Protein AF-A0A960WIH0-F1 (afdb_monomer)

Radius of gyration: 19.86 Å; Cα contacts (8 Å, |Δi|>4): 293; chains: 1; bounding box: 75×22×45 Å

Solvent-accessible surface area (backbone atoms only — not comparable to full-atom values): 8502 Å² total; per-residue (Å²): 140,63,72,71,61,57,56,53,54,55,53,54,57,59,61,61,63,71,69,71,67,82,81,66,83,51,65,48,75,53,52,40,57,54,84,49,28,33,38,36,41,60,49,63,46,88,63,36,27,38,43,66,89,50,93,31,36,42,34,36,22,39,37,55,84,88,62,79,83,60,90,56,50,59,59,44,48,74,76,48,37,44,83,34,30,58,43,66,82,83,54,52,48,65,26,92,91,42,79,64,19,24,48,40,58,52,73,45,75,29,58,34,80,56,71,78,96,50,58,39,31,42,36,40,36,43,42,35,31,36,70,83,77,72,44,72,52,73,48,78,45,56,42,75,41,63,71,120

Mean predicted aligned error: 8.64 Å

pLDDT: mean 85.32, std 15.74, range [47.81, 98.31]

Nearest PDB structures (foldseek):
  6dnv-assembly2_B  TM=6.263E-01  e=5.703E-02  Neisseria meningitidis alpha14
  2k9f-assembly1_B  TM=6.451E-01  e=8.780E-02  Neisseria meningitidis serogroup B
  8v4x-assembly2_B  TM=4.178E-01  e=2.773E+00  Homo sapiens
  3v4l-assembly1_A-2  TM=3.249E-01  e=2.358E+00  Mus musculus
  4weu-assembly2_A  TM=2.353E-01  e=6.820E-01  Escherichia coli

Foldseek 3Di:
DCVVVVVVVVVVVVVVVVVPPPPDDQKDWAWADDFQKIKIDIDGHPQKFFFQPDQWKKWKWFFDPPPVPDPDQPVRCVPGTDTFWMDRHWDAPQDPLDRRTHRGTDMDMTGGNHGDPGWMWMWTKIWMARSVVRDIDIDTGIGTRPHD

Secondary structure (DSSP, 8-state):
--HHHHHHHHHHHHHHGGGGGTT--SEEEEEEEETTEEEEEEEEPTTEEEETTS--EEEEEEEPTT-TT-S-HHHHHHHHEEEEEEE----EEEPSS-TTEEEEE--EEEE-SS--SS-EEEEEEEEEEETTT--EEEEEEEEEE---

Sequence (148 aa):
MTRKLSLLILLILLTMAGLWAFGQEVLKIEPLARGKSVMLRFQLQPGYGVQKAANNELMVYELKKGHEKQKNIRLKIKEYGTLLGETTFFQGRTSAKDKDYFDTLQESSIKLKKTSTSQLALGGKIYYCSFADKFCSVQSISQLITDY

Structure (mmCIF, N/CA/C/O backbone):
data_AF-A0A960WIH0-F1
#
_entry.id   AF-A0A960WIH0-F1
#
loop_
_atom_site.group_PDB
_atom_site.id
_atom_site.type_symbol
_atom_site.label_atom_id
_atom_site.label_alt_id
_atom_site.label_comp_id
_atom_site.label_asym_id
_atom_site.label_entity_id
_atom_site.label_seq_id
_atom_site.pdbx_PDB_ins_code
_atom_site.Cartn_x
_atom_site.Cartn_y
_atom_site.Cartn_z
_atom_site.occupancy
_atom_site.B_iso_or_equiv
_atom_site.auth_seq_id
_atom_site.auth_comp_id
_atom_site.auth_asym_id
_atom_site.auth_atom_id
_atom_site.pdbx_PDB_model_num
ATOM 1 N N . MET A 1 1 ? 56.656 6.875 3.960 1.00 53.72 1 MET A N 1
ATOM 2 C CA . MET A 1 1 ? 56.020 5.603 3.539 1.00 53.72 1 MET A CA 1
ATOM 3 C C . MET A 1 1 ? 54.550 5.507 4.000 1.00 53.72 1 MET A C 1
ATOM 5 O O . MET A 1 1 ? 54.070 4.428 4.297 1.00 53.72 1 MET A O 1
ATOM 9 N N . THR A 1 2 ? 53.809 6.625 4.038 1.00 55.38 2 THR A N 1
ATOM 10 C CA . THR A 1 2 ? 52.487 6.745 4.703 1.00 55.38 2 THR A CA 1
ATOM 11 C C . THR A 1 2 ? 51.332 7.102 3.754 1.00 55.38 2 THR A C 1
ATOM 13 O O . THR A 1 2 ? 50.171 6.927 4.102 1.00 55.38 2 THR A O 1
ATOM 16 N N . ARG A 1 3 ? 51.618 7.543 2.518 1.00 52.47 3 ARG A N 1
ATOM 17 C CA . ARG A 1 3 ? 50.587 7.943 1.535 1.00 52.47 3 ARG A CA 1
ATOM 18 C C . ARG A 1 3 ? 49.790 6.773 0.940 1.00 52.47 3 ARG A C 1
ATOM 20 O O . ARG A 1 3 ? 48.630 6.955 0.597 1.00 52.47 3 ARG A O 1
ATOM 27 N N . LYS A 1 4 ? 50.380 5.574 0.850 1.00 50.78 4 LYS A N 1
ATOM 28 C CA . LYS A 1 4 ? 49.705 4.384 0.293 1.00 50.78 4 LYS A CA 1
ATOM 29 C C . LYS A 1 4 ? 48.655 3.789 1.241 1.00 50.78 4 LYS A C 1
ATOM 31 O O . LYS A 1 4 ? 47.684 3.213 0.771 1.00 50.78 4 LYS A O 1
ATOM 36 N N . LEU A 1 5 ? 48.820 3.974 2.554 1.00 53.94 5 LEU A N 1
ATOM 37 C CA . LEU A 1 5 ? 47.900 3.435 3.561 1.00 53.94 5 LEU A CA 1
ATOM 38 C C . LEU A 1 5 ? 46.582 4.230 3.622 1.00 53.94 5 LEU A C 1
ATOM 40 O O . LEU A 1 5 ? 45.516 3.647 3.780 1.00 53.94 5 LEU A O 1
ATOM 44 N N . SER A 1 6 ? 46.644 5.550 3.406 1.00 56.59 6 SER A N 1
ATOM 45 C CA . SER A 1 6 ? 45.465 6.433 3.444 1.00 56.59 6 SER A CA 1
ATOM 46 C C . SER A 1 6 ? 44.491 6.192 2.280 1.00 56.59 6 SER A C 1
ATOM 48 O O . SER A 1 6 ? 43.277 6.283 2.444 1.00 56.59 6 SER A O 1
ATOM 50 N N . LEU A 1 7 ? 45.013 5.826 1.103 1.00 57.12 7 LEU A N 1
ATOM 51 C CA . LEU A 1 7 ? 44.204 5.530 -0.086 1.00 57.12 7 LEU A CA 1
ATOM 52 C C . LEU A 1 7 ? 43.425 4.213 0.044 1.00 57.12 7 LEU A C 1
ATOM 54 O O . LEU A 1 7 ? 42.301 4.120 -0.440 1.00 57.12 7 LEU A O 1
ATOM 58 N N . LEU A 1 8 ? 43.995 3.218 0.731 1.00 59.25 8 LEU A N 1
ATOM 59 C CA . LEU A 1 8 ? 43.341 1.928 0.951 1.00 59.25 8 LEU A CA 1
ATOM 60 C C . LEU A 1 8 ? 42.142 2.061 1.907 1.00 59.25 8 LEU A C 1
ATOM 62 O O . LEU A 1 8 ? 41.094 1.471 1.670 1.00 59.25 8 LEU A O 1
ATOM 66 N N . ILE A 1 9 ? 42.275 2.886 2.951 1.00 63.38 9 ILE A N 1
ATOM 67 C CA . ILE A 1 9 ? 41.211 3.138 3.936 1.00 63.38 9 ILE A CA 1
ATOM 68 C C . ILE A 1 9 ? 40.037 3.895 3.294 1.00 63.38 9 ILE A C 1
ATOM 70 O O . ILE A 1 9 ? 38.880 3.563 3.550 1.00 63.38 9 ILE A O 1
ATOM 74 N N . LEU A 1 10 ? 40.315 4.857 2.406 1.00 62.03 10 LEU A N 1
ATOM 75 C CA . LEU A 1 10 ? 39.273 5.583 1.671 1.00 62.03 10 LEU A CA 1
ATOM 76 C C . LEU A 1 10 ? 38.492 4.660 0.717 1.00 62.03 10 LEU A C 1
ATOM 78 O O . LEU A 1 10 ? 37.272 4.772 0.611 1.00 62.03 10 LEU A O 1
ATOM 82 N N . LEU A 1 11 ? 39.178 3.710 0.070 1.00 59.62 11 LEU A N 1
ATOM 83 C CA . LEU A 1 11 ? 38.553 2.729 -0.822 1.00 59.62 11 LEU A CA 1
ATOM 84 C C . LEU A 1 11 ? 37.628 1.761 -0.060 1.00 59.62 11 LEU A C 1
ATOM 86 O O . LEU A 1 11 ? 36.562 1.411 -0.558 1.00 59.62 11 LEU A O 1
ATOM 90 N N . ILE A 1 12 ? 38.008 1.367 1.161 1.00 60.47 12 ILE A N 1
ATOM 91 C CA . ILE A 1 12 ? 37.211 0.483 2.031 1.00 60.47 12 ILE A CA 1
ATOM 92 C C . ILE A 1 12 ? 35.979 1.212 2.601 1.00 60.47 12 ILE A C 1
ATOM 94 O O . ILE A 1 12 ? 34.910 0.619 2.730 1.00 60.47 12 ILE A O 1
ATOM 98 N N . LEU A 1 13 ? 36.085 2.511 2.901 1.00 57.38 13 LEU A N 1
ATOM 99 C CA . LEU A 1 13 ? 34.937 3.314 3.344 1.00 57.38 13 LEU A CA 1
ATOM 100 C C . LEU A 1 13 ? 33.900 3.525 2.226 1.00 57.38 13 LEU A C 1
ATOM 102 O O . LEU A 1 13 ? 32.702 3.536 2.500 1.00 57.38 13 LEU A O 1
ATOM 106 N N . LEU A 1 14 ? 34.339 3.632 0.967 1.00 56.22 14 LEU A N 1
ATOM 107 C CA . LEU A 1 14 ? 33.451 3.761 -0.196 1.00 56.22 14 LEU A CA 1
ATOM 108 C C . LEU A 1 14 ? 32.672 2.473 -0.504 1.00 56.22 14 LEU A C 1
ATOM 110 O O . LEU A 1 14 ? 31.511 2.551 -0.902 1.00 56.22 14 LEU A O 1
ATOM 114 N N . THR A 1 15 ? 33.254 1.289 -0.286 1.00 54.59 15 THR A N 1
ATOM 115 C CA . THR A 1 15 ? 32.549 0.014 -0.523 1.00 54.59 15 THR A CA 1
ATOM 116 C C . THR A 1 15 ? 31.519 -0.308 0.562 1.00 54.59 15 THR A C 1
ATOM 118 O O . THR A 1 15 ? 30.501 -0.933 0.268 1.00 54.59 15 THR A O 1
ATOM 121 N N . MET A 1 16 ? 31.709 0.180 1.792 1.00 53.19 16 MET A N 1
ATOM 122 C CA . MET A 1 16 ? 30.735 0.028 2.884 1.00 53.19 16 MET A CA 1
ATOM 123 C C . MET A 1 16 ? 29.452 0.849 2.683 1.00 53.19 16 MET A C 1
ATOM 125 O O . MET A 1 16 ? 28.422 0.489 3.247 1.00 53.19 16 MET A O 1
ATOM 129 N N . ALA A 1 17 ? 29.463 1.895 1.850 1.00 52.53 17 ALA A N 1
ATOM 130 C CA . ALA A 1 17 ? 28.264 2.678 1.534 1.00 52.53 17 ALA A CA 1
ATOM 131 C C . ALA A 1 17 ? 27.253 1.915 0.649 1.00 52.53 17 ALA A C 1
ATOM 133 O O . ALA A 1 17 ? 26.059 2.203 0.692 1.00 52.53 17 ALA A O 1
ATOM 134 N N . GLY A 1 18 ? 27.704 0.910 -0.115 1.00 50.94 18 GLY A N 1
ATOM 135 C CA . GLY A 1 18 ? 26.847 0.132 -1.021 1.00 50.94 18 GLY A CA 1
ATOM 136 C C . GLY A 1 18 ? 25.918 -0.872 -0.327 1.00 50.94 18 GLY A C 1
ATOM 137 O O . GLY A 1 18 ? 24.933 -1.303 -0.918 1.00 50.94 18 GLY A O 1
ATOM 138 N N . LEU A 1 19 ? 26.190 -1.232 0.932 1.00 47.81 19 LEU A N 1
ATOM 139 C CA . LEU A 1 19 ? 25.426 -2.257 1.660 1.00 47.81 19 LEU A CA 1
ATOM 140 C C . LEU A 1 19 ? 24.211 -1.707 2.432 1.00 47.81 19 LEU A C 1
ATOM 142 O O . LEU A 1 19 ? 23.457 -2.484 3.011 1.00 47.81 19 LEU A O 1
ATOM 146 N N . TRP A 1 20 ? 23.976 -0.390 2.419 1.00 47.88 20 TRP A N 1
ATOM 147 C CA . TRP A 1 20 ? 22.924 0.263 3.218 1.00 47.88 20 TRP A CA 1
ATOM 148 C C . TRP A 1 20 ? 21.551 0.369 2.529 1.00 47.88 20 TRP A C 1
ATOM 150 O O . TRP A 1 20 ? 20.612 0.905 3.115 1.00 47.88 20 TRP A O 1
ATOM 160 N N . ALA A 1 21 ? 21.402 -0.136 1.301 1.00 50.81 21 ALA A N 1
ATOM 161 C CA . ALA A 1 21 ? 20.139 -0.057 0.557 1.00 50.81 21 ALA A CA 1
ATOM 162 C C . ALA A 1 21 ? 19.202 -1.265 0.769 1.00 50.81 21 ALA A C 1
ATOM 164 O O . ALA A 1 21 ? 18.056 -1.243 0.317 1.00 50.81 21 ALA A O 1
ATOM 165 N N . PHE A 1 22 ? 19.641 -2.315 1.472 1.00 48.44 22 PHE A N 1
ATOM 166 C CA . PHE A 1 22 ? 18.792 -3.474 1.754 1.00 48.44 22 PHE A CA 1
ATOM 167 C C . PHE A 1 22 ? 17.809 -3.156 2.887 1.00 48.44 22 PHE A C 1
ATOM 169 O O . PHE A 1 22 ? 18.177 -3.125 4.057 1.00 48.44 22 PHE A O 1
ATOM 176 N N . GLY A 1 23 ? 16.544 -2.923 2.526 1.00 57.47 23 GLY A N 1
ATOM 177 C CA . GLY A 1 23 ? 15.446 -2.697 3.473 1.00 57.47 23 GLY A CA 1
ATOM 178 C C . GLY A 1 23 ? 14.899 -1.269 3.516 1.00 57.47 23 GLY A C 1
ATOM 179 O O . GLY A 1 23 ? 14.075 -0.984 4.382 1.00 57.47 23 GLY A O 1
ATOM 180 N N . GLN A 1 24 ? 15.319 -0.379 2.609 1.00 69.19 24 GLN A N 1
ATOM 181 C CA . GLN A 1 24 ? 14.663 0.924 2.469 1.00 69.19 24 GLN A CA 1
ATOM 182 C C . GLN A 1 24 ? 13.219 0.764 1.978 1.00 69.19 24 GLN A C 1
ATOM 184 O O . GLN A 1 24 ? 12.916 -0.087 1.140 1.00 69.19 24 GLN A O 1
ATOM 189 N N . GLU A 1 25 ? 12.329 1.592 2.522 1.00 84.38 25 GLU A N 1
ATOM 190 C CA . GLU A 1 25 ? 10.942 1.696 2.082 1.00 84.38 25 GLU A CA 1
ATOM 191 C C . GLU A 1 25 ? 10.906 2.284 0.663 1.00 84.38 25 GLU A C 1
ATOM 193 O O . GLU A 1 25 ? 11.271 3.439 0.450 1.00 84.38 25 GLU A O 1
ATOM 198 N N . VAL A 1 26 ? 10.493 1.473 -0.313 1.00 92.56 26 VAL A N 1
ATOM 199 C CA . VAL A 1 26 ? 10.480 1.850 -1.736 1.00 92.56 26 VAL A CA 1
ATOM 200 C C . VAL A 1 26 ? 9.210 2.615 -2.090 1.00 92.56 26 VAL A C 1
ATOM 202 O O . VAL A 1 26 ? 9.235 3.526 -2.919 1.00 92.56 26 VAL A O 1
ATOM 205 N N . LEU A 1 27 ? 8.092 2.249 -1.466 1.00 94.75 27 LEU A N 1
ATOM 206 C CA . LEU A 1 27 ? 6.813 2.922 -1.630 1.00 94.75 27 LEU A CA 1
ATOM 207 C C . LEU A 1 27 ? 6.360 3.497 -0.294 1.00 94.75 27 LEU A C 1
ATOM 209 O O . LEU A 1 27 ? 5.891 2.756 0.566 1.00 94.75 27 LEU A O 1
ATOM 213 N N . LYS A 1 28 ? 6.417 4.818 -0.154 1.00 95.31 28 LYS A N 1
ATOM 214 C CA . LYS A 1 28 ? 5.803 5.505 0.980 1.00 95.31 28 LYS A CA 1
ATOM 215 C C . LYS A 1 28 ? 4.312 5.694 0.714 1.00 95.31 28 LYS A C 1
ATOM 217 O O . LYS A 1 28 ? 3.919 6.091 -0.388 1.00 95.31 28 LYS A O 1
ATOM 222 N N . ILE A 1 29 ? 3.487 5.422 1.723 1.00 95.56 29 ILE A N 1
ATOM 223 C CA . ILE A 1 29 ? 2.033 5.602 1.658 1.00 95.56 29 ILE A CA 1
ATOM 224 C C . ILE A 1 29 ? 1.608 6.573 2.753 1.00 95.56 29 ILE A C 1
ATOM 226 O O . ILE A 1 29 ? 1.844 6.310 3.928 1.00 95.56 29 ILE A O 1
ATOM 230 N N . GLU A 1 30 ? 0.934 7.656 2.386 1.00 95.00 30 GLU A N 1
ATOM 231 C CA . GLU A 1 30 ? 0.375 8.630 3.327 1.00 95.00 30 GLU A CA 1
ATOM 232 C C . GLU A 1 30 ? -1.156 8.478 3.356 1.00 95.00 30 GLU A C 1
ATOM 234 O O . GLU A 1 30 ? -1.841 8.928 2.428 1.00 95.00 30 GLU A O 1
ATOM 239 N N . PRO A 1 31 ? -1.710 7.780 4.366 1.00 94.88 31 PRO A N 1
ATOM 240 C CA . PRO A 1 31 ? -3.140 7.581 4.504 1.00 94.88 31 PRO A CA 1
ATOM 241 C C . PRO A 1 31 ? -3.777 8.772 5.226 1.00 94.88 31 PRO A C 1
ATOM 243 O O . PRO A 1 31 ? -3.288 9.204 6.264 1.00 94.88 31 PRO A O 1
ATOM 246 N N . LEU A 1 32 ? -4.905 9.256 4.714 1.00 92.12 32 LEU A N 1
ATOM 247 C CA . LEU A 1 32 ? -5.682 10.340 5.308 1.00 92.12 32 LEU A CA 1
ATOM 248 C C . LEU A 1 32 ? -7.138 9.904 5.477 1.00 92.12 32 LEU A C 1
ATOM 250 O O . LEU A 1 32 ? -7.829 9.626 4.491 1.00 92.12 32 LEU A O 1
ATOM 254 N N . ALA A 1 33 ? -7.621 9.858 6.717 1.00 91.12 33 ALA A N 1
ATOM 255 C CA . ALA A 1 33 ? -9.013 9.529 7.002 1.00 91.12 33 ALA A CA 1
ATOM 256 C C . ALA A 1 33 ? -9.937 10.714 6.663 1.00 91.12 33 ALA A C 1
ATOM 258 O O . ALA A 1 33 ? -9.690 11.857 7.031 1.00 91.12 33 ALA A O 1
ATOM 259 N N . ARG A 1 34 ? -11.021 10.444 5.929 1.00 87.31 34 ARG A N 1
ATOM 260 C CA . ARG A 1 34 ? -12.061 11.416 5.559 1.00 87.31 34 ARG A CA 1
ATOM 261 C C . ARG A 1 34 ? -13.437 10.764 5.632 1.00 87.31 34 ARG A C 1
ATOM 263 O O . ARG A 1 34 ? -13.902 10.139 4.674 1.00 87.31 34 ARG A O 1
ATOM 270 N N . GLY A 1 35 ? -14.103 10.902 6.778 1.00 86.12 35 GLY A N 1
ATOM 271 C CA . GLY A 1 35 ? -15.433 10.332 7.011 1.00 86.12 35 GLY A CA 1
ATOM 272 C C . GLY A 1 35 ? -15.458 8.812 6.803 1.00 86.12 35 GLY A C 1
ATOM 273 O O . GLY A 1 35 ? -14.784 8.070 7.509 1.00 86.12 35 GLY A O 1
ATOM 274 N N . LYS A 1 36 ? -16.227 8.335 5.814 1.00 92.31 36 LYS A N 1
ATOM 275 C CA . LYS A 1 36 ? -16.307 6.908 5.430 1.00 92.31 36 LYS A CA 1
ATOM 276 C C . LYS A 1 36 ? -15.281 6.499 4.364 1.00 92.31 36 LYS A C 1
ATOM 278 O O . LYS A 1 36 ? -15.505 5.537 3.631 1.00 92.31 36 LYS A O 1
ATOM 283 N N . SER A 1 37 ? -14.181 7.228 4.237 1.00 93.00 37 SER A N 1
ATOM 284 C CA . SER A 1 37 ? -13.135 6.927 3.263 1.00 93.00 37 SER A CA 1
ATOM 285 C C . SER A 1 37 ? -11.745 7.161 3.836 1.00 93.00 37 SER A C 1
ATOM 287 O O . SER A 1 37 ? -11.566 8.013 4.701 1.00 93.00 37 SER A O 1
ATOM 289 N N . VAL A 1 38 ? -10.763 6.412 3.345 1.00 95.06 38 VAL A N 1
ATOM 290 C CA . VAL A 1 38 ? -9.340 6.679 3.569 1.00 95.06 38 VAL A CA 1
ATOM 291 C C . VAL A 1 38 ? -8.715 6.981 2.220 1.00 95.06 38 VAL A C 1
ATOM 293 O O . VAL A 1 38 ? -8.728 6.133 1.329 1.00 95.06 38 VAL A O 1
ATOM 296 N N . MET A 1 39 ? -8.184 8.190 2.074 1.00 95.25 39 MET A N 1
ATOM 297 C CA . MET A 1 39 ? -7.390 8.572 0.914 1.00 95.25 39 MET A CA 1
ATOM 298 C C . MET A 1 39 ? -5.960 8.081 1.085 1.00 95.25 39 MET A C 1
ATOM 300 O O . MET A 1 39 ? -5.398 8.191 2.167 1.00 95.25 39 MET A O 1
ATOM 304 N N . LEU A 1 40 ? -5.375 7.555 0.019 1.00 96.06 40 LEU A N 1
ATOM 305 C CA . LEU A 1 40 ? -4.018 7.035 -0.016 1.00 96.06 40 LEU A CA 1
ATOM 306 C C . LEU A 1 40 ? -3.212 7.835 -1.028 1.00 96.06 40 LEU A C 1
ATOM 308 O O . LEU A 1 40 ? -3.521 7.813 -2.223 1.00 96.06 40 LEU A O 1
ATOM 312 N N . ARG A 1 41 ? -2.174 8.516 -0.546 1.00 96.06 41 ARG A N 1
ATOM 313 C CA . ARG A 1 41 ? -1.161 9.138 -1.397 1.00 96.06 41 ARG A CA 1
ATOM 314 C C . ARG A 1 41 ? 0.072 8.264 -1.446 1.00 96.06 41 ARG A C 1
ATOM 316 O O . ARG A 1 41 ? 0.487 7.715 -0.430 1.00 96.06 41 ARG A O 1
ATOM 323 N N . PHE A 1 42 ? 0.649 8.155 -2.630 1.00 96.75 42 PHE A N 1
ATOM 324 C CA . PHE A 1 42 ? 1.761 7.261 -2.903 1.00 96.75 42 PHE A CA 1
ATOM 325 C C . PHE A 1 42 ? 2.979 8.060 -3.339 1.00 96.75 42 PHE A C 1
ATOM 327 O O . PHE A 1 42 ? 2.881 8.922 -4.211 1.00 96.75 42 PHE A O 1
ATOM 334 N N . GLN A 1 43 ? 4.137 7.722 -2.786 1.00 96.62 43 GLN A N 1
ATOM 335 C CA . GLN A 1 43 ? 5.424 8.217 -3.254 1.00 96.62 43 GLN A CA 1
ATOM 336 C C . GLN A 1 43 ? 6.339 7.020 -3.508 1.00 96.62 43 GLN A C 1
ATOM 338 O O . GLN A 1 43 ? 6.825 6.383 -2.574 1.00 96.62 43 GLN A O 1
ATOM 343 N N . LEU A 1 44 ? 6.538 6.702 -4.788 1.00 95.75 44 LEU A N 1
ATOM 344 C CA . LEU A 1 44 ? 7.422 5.628 -5.229 1.00 95.75 44 LEU A CA 1
ATOM 345 C C . LEU A 1 44 ? 8.836 6.174 -5.445 1.00 95.75 44 LEU A C 1
ATOM 347 O O . LEU A 1 44 ? 9.016 7.220 -6.074 1.00 95.75 44 LEU A O 1
ATOM 351 N N . GLN A 1 45 ? 9.840 5.463 -4.942 1.00 94.81 45 GLN A N 1
ATOM 352 C CA . GLN A 1 45 ? 11.237 5.817 -5.150 1.00 94.81 45 GLN A CA 1
ATOM 353 C C . GLN A 1 45 ? 11.594 5.786 -6.652 1.00 94.81 45 GLN A C 1
ATOM 355 O O . GLN A 1 45 ? 11.230 4.839 -7.359 1.00 94.81 45 GLN A O 1
ATOM 360 N N . PRO A 1 46 ? 12.340 6.781 -7.170 1.00 93.81 46 PRO A N 1
ATOM 361 C CA . PRO A 1 46 ? 12.783 6.777 -8.560 1.00 93.81 46 PRO A CA 1
ATOM 362 C C . PRO A 1 46 ? 13.568 5.512 -8.917 1.00 93.81 46 PRO A C 1
ATOM 364 O O . PRO A 1 46 ? 14.415 5.057 -8.154 1.00 93.81 46 PRO A O 1
ATOM 367 N N . GLY A 1 47 ? 13.318 4.966 -10.109 1.00 94.50 47 GLY A N 1
ATOM 368 C CA . GLY A 1 47 ? 13.991 3.751 -10.583 1.00 94.50 47 GLY A CA 1
ATOM 369 C C . GLY A 1 47 ? 13.286 2.444 -10.221 1.00 94.50 47 GLY A C 1
ATOM 370 O O . GLY A 1 47 ? 13.708 1.400 -10.716 1.00 94.50 47 GLY A O 1
ATOM 371 N N . TYR A 1 48 ? 12.192 2.511 -9.463 1.00 96.44 48 TYR A N 1
ATOM 372 C CA . TYR A 1 48 ? 11.339 1.373 -9.140 1.00 96.44 48 TYR A CA 1
ATOM 373 C C . TYR A 1 48 ? 10.002 1.428 -9.883 1.00 96.44 48 TYR A C 1
ATOM 375 O O . TYR A 1 48 ? 9.579 2.483 -10.358 1.00 96.44 48 TYR A O 1
ATOM 383 N N . GLY A 1 49 ? 9.335 0.278 -9.971 1.00 97.38 49 GLY A N 1
ATOM 384 C CA . GLY A 1 49 ? 7.987 0.148 -10.511 1.00 97.38 49 GLY A CA 1
ATOM 385 C C . GLY A 1 49 ? 7.128 -0.806 -9.689 1.00 97.38 49 GLY A C 1
ATOM 386 O O . GLY A 1 49 ? 7.627 -1.822 -9.213 1.00 97.38 49 GLY A O 1
ATOM 387 N N . VAL A 1 50 ? 5.838 -0.500 -9.545 1.00 97.69 50 VAL A N 1
ATOM 388 C CA . VAL A 1 50 ? 4.839 -1.381 -8.917 1.00 97.69 50 VAL A CA 1
ATOM 389 C C . VAL A 1 50 ? 4.238 -2.297 -9.975 1.00 97.69 50 VAL A C 1
ATOM 391 O O . VAL A 1 50 ? 3.788 -1.827 -11.018 1.00 97.69 50 VAL A O 1
ATOM 394 N N . GLN A 1 51 ? 4.239 -3.604 -9.728 1.00 97.31 51 GLN A N 1
ATOM 395 C CA . GLN A 1 51 ? 3.826 -4.596 -10.721 1.00 97.31 51 GLN A CA 1
ATOM 396 C C . GLN A 1 51 ? 2.306 -4.592 -10.913 1.00 97.31 51 GLN A C 1
ATOM 398 O O . GLN A 1 51 ? 1.564 -4.790 -9.955 1.00 97.31 51 GLN A O 1
ATOM 403 N N . LYS A 1 52 ? 1.829 -4.429 -12.152 1.00 96.88 52 LYS A N 1
ATOM 404 C CA . LYS A 1 52 ? 0.392 -4.287 -12.457 1.00 96.88 52 LYS A CA 1
ATOM 405 C C . LYS A 1 52 ? -0.422 -5.549 -12.185 1.00 96.88 52 LYS A C 1
ATOM 407 O O . LYS A 1 52 ? -1.515 -5.470 -11.641 1.00 96.88 52 LYS A O 1
ATOM 412 N N . ALA A 1 53 ? 0.108 -6.699 -12.597 1.00 94.62 53 ALA A N 1
ATOM 413 C CA . ALA A 1 53 ? -0.580 -7.989 -12.522 1.00 94.62 53 ALA A CA 1
ATOM 414 C C . ALA A 1 53 ? -0.385 -8.710 -11.177 1.00 94.62 53 ALA A C 1
ATOM 416 O O . ALA A 1 53 ? -0.906 -9.806 -10.980 1.00 94.62 53 ALA A O 1
ATOM 417 N N . ALA A 1 54 ? 0.395 -8.131 -10.261 1.00 95.12 54 ALA A N 1
ATOM 418 C CA . ALA A 1 54 ? 0.604 -8.723 -8.951 1.00 95.12 54 ALA A CA 1
ATOM 419 C C . ALA A 1 54 ? -0.623 -8.528 -8.052 1.00 95.12 54 ALA A C 1
ATOM 421 O O . ALA A 1 54 ? -1.388 -7.576 -8.209 1.00 95.12 54 ALA A O 1
ATOM 422 N N . ASN A 1 55 ? -0.772 -9.408 -7.061 1.00 95.88 55 ASN A N 1
ATOM 423 C CA . ASN A 1 55 ? -1.830 -9.318 -6.057 1.00 95.88 55 ASN A CA 1
ATOM 424 C C . ASN A 1 55 ? -1.496 -8.247 -4.999 1.00 95.88 55 ASN A C 1
ATOM 426 O O . ASN A 1 55 ? -1.207 -8.563 -3.841 1.00 95.88 55 ASN A O 1
ATOM 430 N N . ASN A 1 56 ? -1.433 -6.993 -5.444 1.00 97.06 56 ASN A N 1
ATOM 431 C CA . ASN A 1 56 ? -1.270 -5.815 -4.602 1.00 97.06 56 ASN A CA 1
ATOM 432 C C . ASN A 1 56 ? -2.544 -5.589 -3.800 1.00 97.06 56 ASN A C 1
ATOM 434 O O . ASN A 1 56 ? -3.646 -5.699 -4.333 1.00 97.06 56 ASN A O 1
ATOM 438 N N . GLU A 1 57 ? -2.398 -5.237 -2.531 1.00 97.00 57 GLU A N 1
ATOM 439 C CA . GLU A 1 57 ? -3.545 -5.149 -1.642 1.00 97.00 57 GLU A CA 1
ATOM 440 C C . GLU A 1 57 ? -3.262 -4.204 -0.485 1.00 97.00 57 GLU A C 1
ATOM 442 O O . GLU A 1 57 ? -2.227 -4.303 0.177 1.00 97.00 57 GLU A O 1
ATOM 447 N N . LEU A 1 58 ? -4.206 -3.305 -0.226 1.00 97.88 58 LEU A N 1
ATOM 448 C CA . LEU A 1 58 ? -4.216 -2.451 0.952 1.00 97.88 58 LEU A CA 1
ATOM 449 C C . LEU A 1 58 ? -5.568 -2.555 1.639 1.00 97.88 58 LEU A C 1
ATOM 451 O O . LEU A 1 58 ? -6.616 -2.487 1.006 1.00 97.88 58 LEU A O 1
ATOM 455 N N . MET A 1 59 ? -5.531 -2.679 2.955 1.00 97.69 59 MET A N 1
ATOM 456 C CA . MET A 1 59 ? -6.681 -2.893 3.813 1.00 97.69 59 MET A CA 1
ATOM 457 C C . MET A 1 59 ? -6.656 -1.902 4.969 1.00 97.69 59 MET A C 1
ATOM 459 O O . MET A 1 59 ? -5.615 -1.664 5.583 1.00 97.69 59 MET A O 1
ATOM 463 N N . VAL A 1 60 ? -7.821 -1.352 5.292 1.00 96.88 60 VAL A N 1
ATOM 464 C CA . VAL A 1 60 ? -8.018 -0.493 6.459 1.00 96.88 60 VAL A CA 1
ATOM 465 C C . VAL A 1 60 ? -8.666 -1.306 7.564 1.00 96.88 60 VAL A C 1
ATOM 467 O O . VAL A 1 60 ? -9.721 -1.912 7.372 1.00 96.88 60 VAL A O 1
ATOM 470 N N . TYR A 1 61 ? -8.054 -1.264 8.738 1.00 95.31 61 TYR A N 1
ATOM 471 C CA . TYR A 1 61 ? -8.506 -1.946 9.938 1.00 95.31 61 TYR A CA 1
ATOM 472 C C . TYR A 1 61 ? -8.889 -0.941 11.018 1.00 95.31 61 TYR A C 1
ATOM 474 O O . TYR A 1 61 ? -8.188 0.044 11.238 1.00 95.31 61 TYR A O 1
ATOM 482 N N . GLU A 1 62 ? -9.968 -1.230 11.736 1.00 93.00 62 GLU A N 1
ATOM 483 C CA . GLU A 1 62 ? -10.251 -0.641 13.043 1.00 93.00 62 GLU A CA 1
ATOM 484 C C . GLU A 1 62 ? -9.487 -1.429 14.108 1.00 93.00 62 GLU A C 1
ATOM 486 O O . GLU A 1 62 ? -9.648 -2.648 14.208 1.00 93.00 62 GLU A O 1
ATOM 491 N N . LEU A 1 63 ? -8.662 -0.752 14.906 1.00 90.19 63 LEU A N 1
ATOM 492 C CA . LEU A 1 63 ? -8.026 -1.344 16.078 1.00 90.19 63 LEU A CA 1
ATOM 493 C C . LEU A 1 63 ? -8.906 -1.095 17.307 1.00 90.19 63 LEU A C 1
ATOM 495 O O . LEU A 1 63 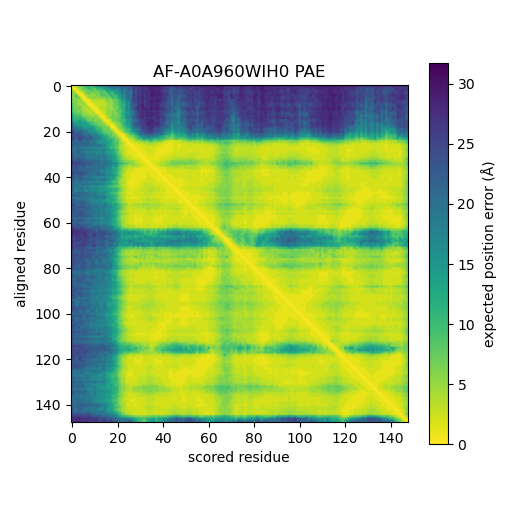? -9.342 0.030 17.554 1.00 90.19 63 LEU A O 1
ATOM 499 N N . LYS A 1 64 ? -9.163 -2.139 18.102 1.00 82.25 64 LYS A N 1
ATOM 500 C CA . LYS A 1 64 ? -9.926 -1.999 19.352 1.00 82.25 64 LYS A CA 1
ATOM 501 C C . LYS A 1 64 ? -9.219 -1.040 20.324 1.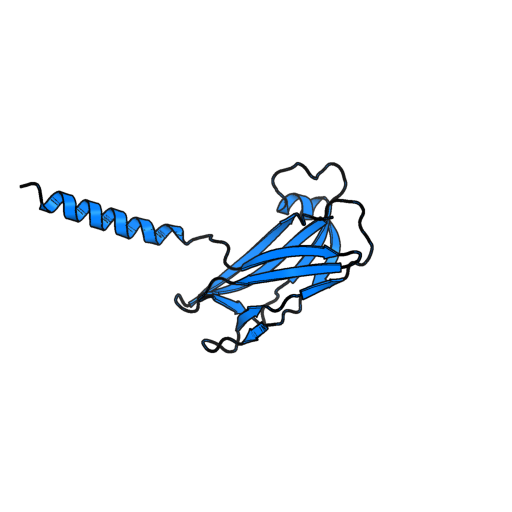00 82.25 64 LYS A C 1
ATOM 503 O O . LYS A 1 64 ? -7.999 -1.113 20.508 1.00 82.25 64 LYS A O 1
ATOM 508 N N . LYS A 1 65 ? -10.010 -0.179 20.979 1.00 71.12 65 LYS A N 1
ATOM 509 C CA . LYS A 1 65 ? -9.544 0.790 21.986 1.00 71.12 65 LYS A CA 1
ATOM 510 C C . LYS A 1 65 ? -8.689 0.108 23.060 1.00 71.12 65 LYS A C 1
ATOM 512 O O . LYS A 1 65 ? -9.002 -0.993 23.504 1.00 71.12 65 LYS A O 1
ATOM 517 N N . GLY A 1 66 ? -7.610 0.772 23.474 1.00 67.31 66 GLY A N 1
ATOM 518 C CA . GLY A 1 66 ? -6.680 0.290 24.509 1.00 67.31 66 GLY A CA 1
ATOM 519 C C . GLY A 1 66 ? -5.422 -0.411 23.980 1.00 67.31 66 GLY A C 1
ATOM 520 O O . GLY A 1 66 ? -4.397 -0.406 24.658 1.00 67.31 66 GLY A O 1
ATOM 521 N N . HIS A 1 67 ? -5.428 -0.909 22.738 1.00 66.94 67 HIS A N 1
ATOM 522 C CA . HIS A 1 67 ? -4.242 -1.523 22.116 1.00 66.94 67 HIS A CA 1
ATOM 523 C C . HIS A 1 67 ? -3.389 -0.526 21.313 1.00 66.94 67 HIS A C 1
ATOM 525 O O . HIS A 1 67 ? -2.387 -0.886 20.701 1.00 66.94 67 HIS A O 1
ATOM 531 N N . GLU A 1 68 ? -3.734 0.759 21.340 1.00 59.00 68 GLU A N 1
ATOM 532 C CA . GLU A 1 68 ? -3.148 1.815 20.504 1.00 59.00 68 GLU A CA 1
ATOM 533 C C . GLU A 1 68 ? -1.667 2.087 20.826 1.00 59.00 68 GLU A C 1
ATOM 535 O O . GLU A 1 68 ? -0.891 2.378 19.920 1.00 59.00 68 GLU A O 1
ATOM 540 N N . LYS A 1 69 ? -1.216 1.840 22.065 1.00 59.28 69 LYS A N 1
ATOM 541 C CA . LYS A 1 69 ? 0.148 2.173 22.531 1.00 59.28 69 LYS A CA 1
ATOM 542 C C . LYS A 1 69 ? 1.238 1.118 22.277 1.00 59.28 69 LYS A C 1
ATOM 544 O O . LYS A 1 69 ? 2.408 1.403 22.518 1.00 59.28 69 LYS A O 1
ATOM 549 N N . GLN A 1 70 ? 0.919 -0.096 21.810 1.00 63.12 70 GLN A N 1
ATOM 550 C CA . GLN A 1 70 ? 1.976 -1.104 21.574 1.00 63.12 70 GLN A CA 1
ATOM 551 C C . GLN A 1 70 ? 2.797 -0.783 20.309 1.00 63.12 70 GLN A C 1
ATOM 553 O O . GLN A 1 70 ? 2.259 -0.278 19.326 1.00 63.12 70 GLN A O 1
ATOM 558 N N . LYS A 1 71 ? 4.096 -1.101 20.299 1.00 69.25 71 LYS A N 1
ATOM 559 C CA . LYS A 1 71 ? 5.007 -0.706 19.205 1.00 69.25 71 LYS A CA 1
ATOM 560 C C . LYS A 1 71 ? 4.798 -1.462 17.883 1.00 69.25 71 LYS A C 1
ATOM 562 O O . LYS A 1 71 ? 5.195 -0.957 16.841 1.00 69.25 71 LYS A O 1
ATOM 567 N N . ASN A 1 72 ? 4.187 -2.651 17.893 1.00 84.56 72 ASN A N 1
ATOM 568 C CA . ASN A 1 72 ? 4.110 -3.507 16.704 1.00 84.56 72 ASN A CA 1
ATOM 569 C C . ASN A 1 72 ? 2.714 -3.485 16.054 1.00 84.56 72 ASN A C 1
ATOM 571 O O . ASN A 1 72 ? 1.835 -4.265 16.413 1.00 84.56 72 ASN A O 1
ATOM 575 N N . ILE A 1 73 ? 2.512 -2.592 15.081 1.00 83.06 73 ILE A N 1
ATOM 576 C CA . ILE A 1 73 ? 1.227 -2.434 14.374 1.00 83.06 73 ILE A CA 1
ATOM 577 C C . ILE A 1 73 ? 0.827 -3.693 13.604 1.00 83.06 73 ILE A C 1
ATOM 579 O O . ILE A 1 73 ? -0.348 -4.054 13.593 1.00 83.06 73 ILE A O 1
ATOM 583 N N . ARG A 1 74 ? 1.794 -4.404 13.017 1.00 85.69 74 ARG A N 1
ATOM 584 C CA . ARG A 1 74 ? 1.534 -5.640 12.271 1.00 85.69 74 ARG A CA 1
ATOM 585 C C . ARG A 1 74 ? 0.873 -6.707 13.146 1.00 85.69 74 ARG A C 1
ATOM 587 O O . ARG A 1 74 ? -0.097 -7.325 12.715 1.00 85.69 74 ARG A O 1
ATOM 594 N N . LEU A 1 75 ? 1.370 -6.901 14.370 1.00 83.62 75 LEU A N 1
ATOM 595 C CA . LEU A 1 75 ? 0.763 -7.836 15.323 1.00 83.62 75 LEU A CA 1
ATOM 596 C C . LEU A 1 75 ? -0.643 -7.386 15.733 1.00 83.62 75 LEU A C 1
ATOM 598 O O . LEU A 1 75 ? -1.561 -8.198 15.732 1.00 83.62 75 LEU A O 1
ATOM 602 N N . LYS A 1 76 ? -0.849 -6.086 15.978 1.00 83.00 76 LYS A N 1
ATOM 603 C CA . LYS A 1 76 ? -2.177 -5.564 16.339 1.00 83.00 76 LYS A CA 1
ATOM 604 C C . LYS A 1 76 ? -3.224 -5.776 15.259 1.00 83.00 76 LYS A C 1
ATOM 606 O O . LYS A 1 76 ? -4.348 -6.134 15.586 1.00 83.00 76 LYS A O 1
ATOM 611 N N . ILE A 1 77 ? -2.872 -5.539 13.994 1.00 88.31 77 ILE A N 1
ATOM 612 C CA . ILE A 1 77 ? -3.779 -5.791 12.869 1.00 88.31 77 ILE A CA 1
ATOM 613 C C . ILE A 1 77 ? -4.211 -7.261 12.885 1.00 88.31 77 ILE A C 1
ATOM 615 O O . ILE A 1 77 ? -5.397 -7.547 12.764 1.00 88.31 77 ILE A O 1
ATOM 619 N N . LYS A 1 78 ? -3.264 -8.182 13.101 1.00 86.62 78 LYS A N 1
ATOM 620 C CA . LYS A 1 78 ? -3.529 -9.624 13.128 1.00 86.62 78 LYS A CA 1
ATOM 621 C C . LYS A 1 78 ? -4.393 -10.060 14.317 1.00 86.62 78 LYS A C 1
ATOM 623 O O . LYS A 1 78 ? -5.249 -10.919 14.150 1.00 86.62 78 LYS A O 1
ATOM 628 N N . GLU A 1 79 ? -4.149 -9.511 15.504 1.00 86.00 79 GLU A N 1
ATOM 629 C CA . GLU A 1 79 ? -4.809 -9.945 16.746 1.00 86.00 79 GLU A CA 1
ATOM 630 C C . GLU A 1 79 ? -6.139 -9.227 17.015 1.00 86.00 79 GLU A C 1
ATOM 632 O O . GLU A 1 79 ? -7.079 -9.829 17.530 1.00 86.00 79 GLU A O 1
ATOM 637 N N . TYR A 1 80 ? -6.234 -7.939 16.673 1.00 86.50 80 TYR A N 1
ATOM 638 C CA . TYR A 1 80 ? -7.331 -7.063 17.105 1.00 86.50 80 TYR A CA 1
ATOM 639 C C . TYR A 1 80 ? -7.949 -6.235 15.974 1.00 86.50 80 TYR A C 1
ATOM 641 O O . TYR A 1 80 ? -8.853 -5.437 16.237 1.00 86.50 80 TYR A O 1
ATOM 649 N N . GLY A 1 81 ? -7.465 -6.380 14.738 1.00 89.62 81 GLY A N 1
ATOM 650 C CA . GLY A 1 81 ? -7.943 -5.616 13.593 1.00 89.62 81 GLY A CA 1
ATOM 651 C C . GLY A 1 81 ? -9.308 -6.094 13.110 1.00 89.62 81 GLY A C 1
ATOM 652 O O . GLY A 1 81 ? -9.506 -7.269 12.818 1.00 89.62 81 GLY A O 1
ATOM 653 N N . THR A 1 82 ? -10.251 -5.167 12.966 1.00 93.75 82 THR A N 1
ATOM 654 C CA . THR A 1 82 ? -11.506 -5.413 12.246 1.00 93.75 82 THR A CA 1
ATOM 655 C C . THR A 1 82 ? -11.421 -4.770 10.871 1.00 93.75 82 THR A C 1
ATOM 657 O O . THR A 1 82 ? -11.299 -3.551 10.774 1.00 93.75 82 THR A O 1
ATOM 660 N N . LEU A 1 83 ? -11.487 -5.571 9.806 1.00 95.38 83 LEU A N 1
ATOM 661 C CA . LEU A 1 83 ? -11.422 -5.073 8.431 1.00 95.38 83 LEU A CA 1
ATOM 662 C C . LEU A 1 83 ? -12.608 -4.145 8.126 1.00 95.38 83 LEU A C 1
ATOM 664 O O . LEU A 1 83 ? -13.768 -4.566 8.153 1.00 95.38 83 LEU A O 1
ATOM 668 N N . LEU A 1 84 ? -12.313 -2.891 7.792 1.00 96.00 84 LEU A N 1
ATOM 669 C CA . LEU A 1 84 ? -13.308 -1.888 7.417 1.00 96.00 84 LEU A CA 1
ATOM 670 C C . LEU A 1 84 ? -13.423 -1.694 5.910 1.00 96.00 84 LEU A C 1
ATOM 672 O O . LEU A 1 84 ? -14.490 -1.312 5.441 1.00 96.00 84 LEU A O 1
ATOM 676 N N . GLY A 1 85 ? -12.363 -1.945 5.154 1.00 96.69 85 GLY A N 1
ATOM 677 C CA . GLY A 1 85 ? -12.355 -1.763 3.709 1.00 96.69 85 GLY A CA 1
ATOM 678 C C . GLY A 1 85 ? -11.023 -2.179 3.110 1.00 96.69 85 GLY A C 1
ATOM 679 O O . GLY A 1 85 ? -10.033 -2.312 3.827 1.00 96.69 85 GLY A O 1
ATOM 680 N N . GLU A 1 86 ? -11.009 -2.371 1.800 1.00 97.38 86 GLU A N 1
ATOM 681 C CA . GLU A 1 86 ? -9.833 -2.805 1.055 1.00 97.38 86 GLU A CA 1
ATOM 682 C C . GLU A 1 86 ? -9.801 -2.177 -0.339 1.00 97.38 86 GLU A C 1
ATOM 684 O O . GLU A 1 86 ? -10.821 -1.713 -0.853 1.00 97.38 86 GLU A O 1
ATOM 689 N N . THR A 1 87 ? -8.618 -2.161 -0.942 1.00 96.38 87 THR A N 1
ATOM 690 C CA . THR A 1 87 ? -8.428 -1.945 -2.372 1.00 96.38 87 THR A CA 1
ATOM 691 C C . THR A 1 87 ? -7.356 -2.893 -2.894 1.00 96.38 87 THR A C 1
ATOM 693 O O . THR A 1 87 ? -6.276 -3.023 -2.314 1.00 96.38 87 THR A O 1
ATOM 696 N N . THR A 1 88 ? -7.664 -3.539 -4.011 1.00 95.31 88 THR A N 1
ATOM 697 C CA . THR A 1 88 ? -6.738 -4.359 -4.807 1.00 95.31 88 THR A CA 1
ATOM 698 C C . THR A 1 88 ? -6.442 -3.721 -6.161 1.00 95.31 88 THR A C 1
ATOM 700 O O . THR A 1 88 ? -5.594 -4.188 -6.918 1.00 95.31 88 THR A O 1
ATOM 703 N N . PHE A 1 89 ? -7.145 -2.634 -6.479 1.00 91.31 89 PHE A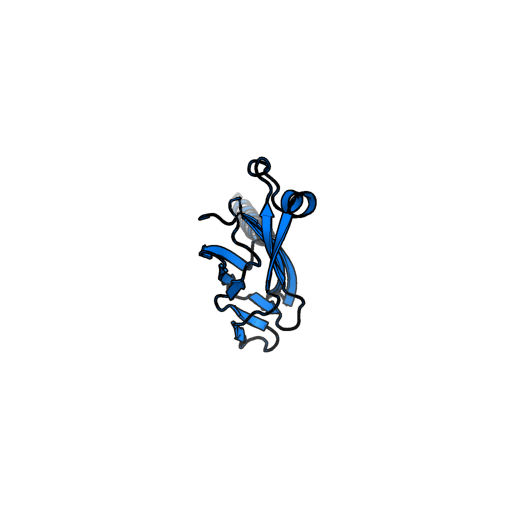 N 1
ATOM 704 C CA . PHE A 1 89 ? -7.041 -1.954 -7.752 1.00 91.31 89 PHE A CA 1
ATOM 705 C C . PHE A 1 89 ? -6.202 -0.691 -7.598 1.00 91.31 89 PHE A C 1
ATOM 707 O O . PHE A 1 89 ? -6.542 0.213 -6.834 1.00 91.31 89 PHE A O 1
ATOM 714 N N . PHE A 1 90 ? -5.105 -0.643 -8.349 1.00 95.12 90 PHE A N 1
ATOM 715 C CA . PHE A 1 90 ? -4.160 0.463 -8.362 1.00 95.12 90 PHE A CA 1
ATOM 716 C C . PHE A 1 90 ? -4.067 1.019 -9.776 1.00 95.12 90 PHE A C 1
ATOM 718 O O . PHE A 1 90 ? -4.012 0.271 -10.753 1.00 95.12 90 PHE A O 1
ATOM 725 N N . GLN A 1 91 ? -4.040 2.341 -9.876 1.00 96.19 91 GLN A N 1
ATOM 726 C CA . GLN A 1 91 ? -3.854 3.057 -11.130 1.00 96.19 91 GLN A CA 1
ATOM 727 C C . GLN A 1 91 ? -2.596 3.901 -11.048 1.00 96.19 91 GLN A C 1
ATOM 729 O O . GLN A 1 91 ? -2.127 4.251 -9.966 1.00 96.19 91 GLN A O 1
ATOM 734 N N . GLY A 1 92 ? -2.034 4.226 -12.202 1.00 97.19 92 GLY A N 1
ATOM 735 C CA . GLY A 1 92 ? -0.729 4.849 -12.259 1.00 97.19 92 GLY A CA 1
ATOM 736 C C . GLY A 1 92 ? -0.277 5.126 -13.676 1.00 97.19 92 GLY A C 1
ATOM 737 O O . GLY A 1 92 ? -0.886 4.665 -14.647 1.00 97.19 92 GLY A O 1
ATOM 738 N N . ARG A 1 93 ? 0.827 5.859 -13.806 1.00 98.00 93 ARG A N 1
ATOM 739 C CA . ARG A 1 93 ? 1.496 5.995 -15.096 1.00 98.00 93 ARG A CA 1
ATOM 740 C C . ARG A 1 93 ? 2.264 4.710 -15.381 1.00 98.00 93 ARG A C 1
ATOM 742 O O . ARG A 1 93 ? 3.038 4.237 -14.552 1.00 98.00 93 ARG A O 1
ATOM 749 N N . THR A 1 94 ? 2.037 4.139 -16.559 1.00 98.19 94 THR A N 1
ATOM 750 C CA . THR A 1 94 ? 2.806 2.977 -17.026 1.00 98.19 94 THR A CA 1
ATOM 751 C C . THR A 1 94 ? 4.255 3.383 -17.249 1.00 98.19 94 THR A C 1
ATOM 753 O O . THR A 1 94 ? 4.503 4.413 -17.876 1.00 98.19 94 THR A O 1
ATOM 756 N N . SER A 1 95 ? 5.201 2.577 -16.767 1.00 97.69 95 SER A N 1
ATOM 757 C CA . SER A 1 95 ? 6.615 2.869 -16.970 1.00 97.69 95 SER A CA 1
ATOM 758 C C . SER A 1 95 ? 7.006 2.760 -18.441 1.00 97.69 95 SER A C 1
ATOM 760 O O . SER A 1 95 ? 6.641 1.809 -19.129 1.00 97.69 95 SER A O 1
ATOM 762 N N . ALA A 1 96 ? 7.828 3.701 -18.906 1.00 96.88 96 ALA A N 1
ATOM 763 C CA . ALA A 1 96 ? 8.487 3.594 -20.206 1.00 96.88 96 ALA A CA 1
ATOM 764 C C . ALA A 1 96 ? 9.597 2.524 -20.220 1.00 96.88 96 ALA A C 1
ATOM 766 O O . ALA A 1 96 ? 9.984 2.061 -21.289 1.00 96.88 96 ALA A O 1
ATOM 767 N N . LYS A 1 97 ? 10.124 2.137 -19.046 1.00 95.44 97 LYS A N 1
ATOM 768 C CA . LYS A 1 97 ? 11.179 1.117 -18.927 1.00 95.44 97 LYS A CA 1
ATOM 769 C C . LYS A 1 97 ? 10.629 -0.300 -19.048 1.00 95.44 97 LYS A C 1
ATOM 771 O O . LYS A 1 97 ? 11.334 -1.175 -19.539 1.00 95.44 97 LYS A O 1
ATOM 776 N N . ASP A 1 98 ? 9.405 -0.514 -18.571 1.00 96.31 98 ASP A N 1
ATOM 777 C CA . ASP A 1 98 ? 8.719 -1.800 -18.620 1.00 96.31 98 ASP A CA 1
ATOM 778 C C . ASP A 1 98 ? 7.198 -1.603 -18.496 1.00 96.31 98 ASP A C 1
ATOM 780 O O . ASP A 1 98 ? 6.692 -1.047 -17.516 1.00 96.31 98 ASP A O 1
ATOM 784 N N . LYS A 1 99 ? 6.457 -2.075 -19.504 1.00 97.62 99 LYS A N 1
ATOM 785 C CA . LYS A 1 99 ? 5.006 -1.883 -19.611 1.00 97.62 99 LYS A CA 1
ATOM 786 C C . LYS A 1 99 ? 4.210 -2.633 -18.542 1.00 97.62 99 LYS A C 1
ATOM 788 O O . LYS A 1 99 ? 3.040 -2.299 -18.343 1.00 97.62 99 LYS A O 1
ATOM 793 N N . ASP A 1 100 ? 4.811 -3.595 -17.851 1.00 97.38 100 ASP A N 1
ATOM 794 C CA . ASP A 1 100 ? 4.137 -4.407 -16.834 1.00 97.38 100 ASP A CA 1
ATOM 795 C C . ASP A 1 100 ? 4.121 -3.731 -15.452 1.00 97.38 100 ASP A C 1
ATOM 797 O O . ASP A 1 100 ? 3.550 -4.264 -14.495 1.00 97.38 100 ASP A O 1
ATOM 801 N N . TYR A 1 101 ? 4.681 -2.519 -15.354 1.00 98.12 101 TYR A N 1
ATOM 802 C CA . TYR A 1 101 ? 4.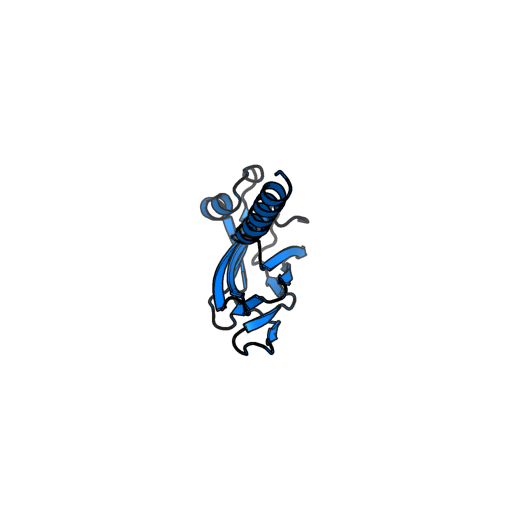827 -1.774 -14.107 1.00 98.12 101 TYR A CA 1
ATOM 803 C C . TYR A 1 101 ? 4.240 -0.364 -14.191 1.00 98.12 101 TYR A C 1
ATOM 805 O O . TYR A 1 101 ? 4.214 0.277 -15.247 1.00 98.12 101 TYR A O 1
ATOM 813 N N . PHE A 1 102 ? 3.789 0.140 -13.047 1.00 98.31 102 PHE A N 1
ATOM 814 C CA . PHE A 1 102 ? 3.535 1.557 -12.822 1.00 98.31 102 PHE A CA 1
ATOM 815 C C . PHE A 1 102 ? 4.789 2.216 -12.241 1.00 98.31 102 PHE A C 1
ATOM 817 O O . PHE A 1 102 ? 5.308 1.731 -11.239 1.00 98.31 102 PHE A O 1
ATOM 824 N N . ASP A 1 103 ? 5.274 3.310 -12.834 1.00 96.75 103 ASP A N 1
ATOM 825 C CA . ASP A 1 103 ? 6.387 4.098 -12.267 1.00 96.75 103 ASP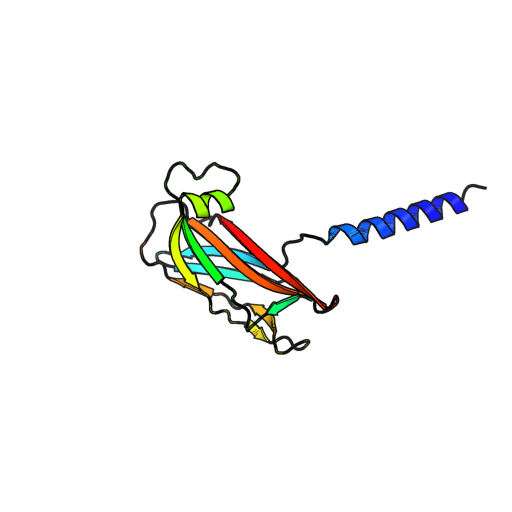 A CA 1
ATOM 826 C C . ASP A 1 103 ? 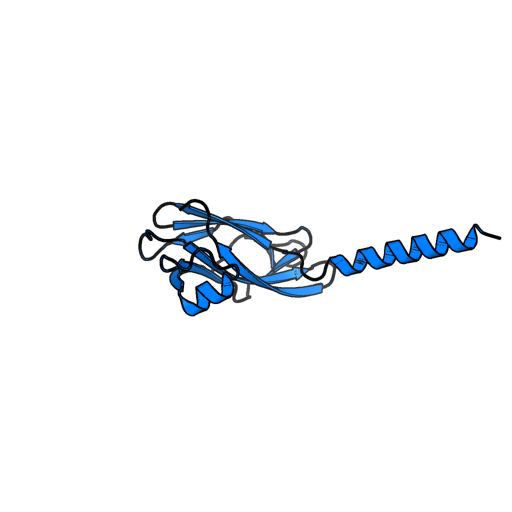5.921 5.283 -11.409 1.00 96.75 103 ASP A C 1
ATOM 828 O O . ASP A 1 103 ? 6.710 5.895 -10.693 1.00 96.75 103 ASP A O 1
ATOM 832 N N . THR A 1 104 ? 4.623 5.575 -11.447 1.00 97.19 104 THR A N 1
ATOM 833 C CA . THR A 1 104 ? 3.923 6.426 -10.490 1.00 97.19 104 THR A CA 1
ATOM 834 C C . THR A 1 104 ? 2.566 5.809 -10.197 1.00 97.19 104 THR A C 1
ATOM 836 O O . THR A 1 104 ? 1.956 5.210 -11.082 1.00 97.19 104 THR A O 1
ATOM 839 N N . LEU A 1 105 ? 2.074 5.969 -8.972 1.00 97.62 105 LEU A N 1
ATOM 840 C CA . LEU A 1 105 ? 0.719 5.576 -8.592 1.00 97.62 105 LEU A CA 1
ATOM 841 C C . LEU A 1 105 ? -0.153 6.824 -8.440 1.00 97.62 105 LEU A C 1
ATOM 843 O O . LEU A 1 105 ? 0.291 7.842 -7.914 1.00 97.62 105 LEU A O 1
ATOM 847 N N . GLN A 1 106 ? -1.392 6.738 -8.912 1.00 97.19 106 GLN A N 1
ATOM 848 C CA . GLN A 1 106 ? -2.422 7.739 -8.660 1.00 97.19 106 GLN A CA 1
ATOM 849 C C . GLN A 1 106 ? -2.974 7.573 -7.243 1.00 97.19 106 GLN A C 1
ATOM 851 O O . GLN A 1 106 ? -2.970 6.470 -6.690 1.00 97.19 106 GLN A O 1
ATOM 856 N N . GLU A 1 107 ? -3.477 8.666 -6.664 1.00 95.44 107 GLU A N 1
ATOM 857 C CA . GLU A 1 107 ? -4.181 8.598 -5.383 1.00 95.44 107 GLU A CA 1
ATOM 858 C C . GLU A 1 107 ? -5.330 7.583 -5.455 1.00 95.44 107 GLU A C 1
ATOM 860 O O . GLU A 1 107 ? -6.028 7.469 -6.463 1.00 95.44 107 GLU A O 1
ATOM 865 N N . SER A 1 108 ? -5.531 6.835 -4.373 1.00 94.94 108 SER A N 1
ATOM 866 C CA . SER A 1 108 ? -6.609 5.848 -4.270 1.00 94.94 108 SER A CA 1
ATOM 867 C C . SER A 1 108 ? -7.453 6.099 -3.033 1.00 94.94 108 SER A C 1
ATOM 869 O O . SER A 1 108 ? -6.975 6.648 -2.045 1.00 94.94 108 SER A O 1
ATOM 871 N N . SER A 1 109 ? -8.720 5.692 -3.074 1.00 95.06 109 SER A N 1
ATOM 872 C CA . SER A 1 109 ? -9.638 5.819 -1.943 1.00 95.06 109 SER A CA 1
ATOM 873 C C . SER A 1 109 ? -10.153 4.449 -1.530 1.00 95.06 109 SER A C 1
ATOM 875 O O . SER A 1 109 ? -10.671 3.705 -2.361 1.00 95.06 109 SER A O 1
ATOM 877 N N . ILE A 1 110 ? -10.053 4.130 -0.242 1.00 96.44 110 ILE A N 1
ATOM 878 C CA . ILE A 1 110 ? -10.686 2.950 0.346 1.00 96.44 110 ILE A CA 1
ATOM 879 C C . ILE A 1 110 ? -11.982 3.396 1.016 1.00 96.44 110 ILE A C 1
ATOM 881 O O . ILE A 1 110 ? -11.955 4.142 1.997 1.00 96.44 110 ILE A O 1
ATOM 885 N N . LYS A 1 111 ? -13.124 2.924 0.507 1.00 96.00 111 LYS A N 1
ATOM 886 C CA . LYS A 1 111 ? -14.424 3.122 1.162 1.00 96.00 111 LYS A CA 1
ATOM 887 C C . LYS A 1 111 ? -14.544 2.197 2.369 1.00 96.00 111 LYS A C 1
ATOM 889 O O . LYS A 1 111 ? -14.292 0.999 2.273 1.00 96.00 111 LYS A O 1
ATOM 894 N N . LEU A 1 112 ? -14.967 2.757 3.496 1.00 95.12 112 LEU A N 1
ATOM 895 C CA . LEU A 1 112 ? -15.152 2.028 4.744 1.00 95.12 112 LEU A CA 1
ATOM 896 C C . LEU A 1 112 ? -16.602 1.54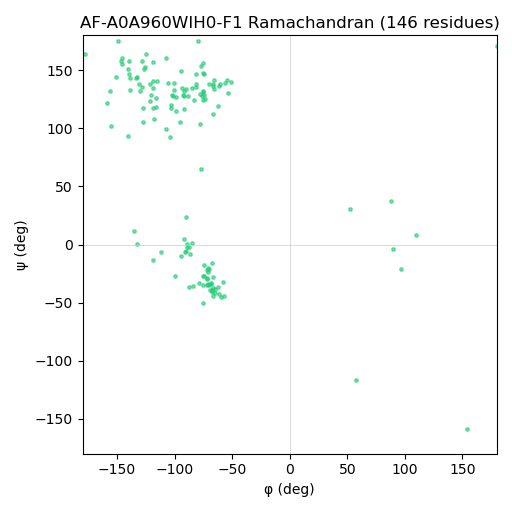5 4.868 1.00 95.12 112 LEU A C 1
ATOM 898 O O . LEU A 1 112 ? -17.544 2.315 4.674 1.00 95.12 112 LEU A O 1
ATOM 902 N N . LYS A 1 113 ? -16.785 0.280 5.260 1.00 93.62 113 LYS A N 1
ATOM 903 C CA . LYS A 1 113 ? -18.093 -0.352 5.522 1.00 93.62 113 LYS A CA 1
ATOM 904 C C . LYS A 1 113 ? -18.893 0.384 6.604 1.00 93.62 113 LYS A C 1
ATOM 906 O O . LYS A 1 113 ? -20.118 0.432 6.550 1.00 93.62 113 LYS A O 1
ATOM 911 N N . LYS A 1 114 ? -18.203 0.981 7.578 1.00 89.81 114 LYS A N 1
ATOM 912 C CA . LYS A 1 114 ? -18.774 1.807 8.651 1.00 89.81 114 LYS A CA 1
ATOM 913 C C . LYS A 1 114 ? -17.802 2.923 9.033 1.00 89.81 114 LYS A C 1
ATOM 915 O O . LYS A 1 114 ? -16.602 2.805 8.797 1.00 89.81 114 LYS A O 1
ATOM 920 N N . THR A 1 115 ? -18.319 3.991 9.638 1.00 82.81 115 THR A N 1
ATOM 921 C CA . THR A 1 115 ? -17.477 4.956 10.357 1.00 82.81 115 THR A CA 1
ATOM 922 C C . THR A 1 115 ? -16.881 4.269 11.581 1.00 82.81 115 THR A C 1
ATOM 924 O O . THR A 1 115 ? -17.578 3.526 12.275 1.00 82.81 115 THR A O 1
ATOM 927 N N . SER A 1 116 ? -15.596 4.498 11.826 1.00 80.44 116 SER A N 1
ATOM 928 C CA . SER A 1 116 ? -14.945 4.092 13.073 1.00 80.44 116 SER A CA 1
ATOM 929 C C . SER A 1 116 ? -15.272 5.101 14.177 1.00 80.44 116 SER A C 1
ATOM 931 O O . SER A 1 116 ? -15.933 6.097 13.931 1.00 80.44 116 SER A O 1
ATOM 933 N N . THR A 1 117 ? -14.855 4.847 15.408 1.00 77.31 117 THR A N 1
ATOM 934 C CA . THR A 1 117 ? -14.603 5.902 16.422 1.00 77.31 117 THR A CA 1
ATOM 935 C C . THR A 1 117 ? -13.279 5.646 17.148 1.00 77.31 117 THR A C 1
ATOM 937 O O . THR A 1 117 ? -12.996 6.218 18.200 1.00 77.31 117 THR A O 1
ATOM 940 N N . SER A 1 118 ? -12.509 4.712 16.601 1.00 83.25 118 SER A N 1
ATOM 941 C CA . SER A 1 118 ? -11.321 4.103 17.174 1.00 83.25 118 SER A CA 1
ATOM 942 C C . SER A 1 118 ? -10.167 4.273 16.192 1.00 83.25 118 SER A C 1
ATOM 944 O O . SER A 1 118 ? -10.386 4.524 15.000 1.00 83.25 118 SER A O 1
ATOM 946 N N . GLN A 1 119 ? -8.944 4.080 16.681 1.00 89.88 119 GLN A N 1
ATOM 947 C CA . GLN A 1 119 ? -7.736 4.169 15.873 1.00 89.88 119 GLN A CA 1
ATOM 948 C C . GLN A 1 119 ? -7.805 3.275 14.626 1.00 89.88 119 GLN A C 1
ATOM 950 O O . GLN A 1 119 ? -8.075 2.073 14.707 1.00 89.88 119 GLN A O 1
ATOM 955 N N . LEU A 1 120 ? -7.497 3.860 13.469 1.00 92.94 120 LEU A N 1
ATOM 956 C CA . LEU A 1 120 ? -7.383 3.133 12.210 1.00 92.94 120 LEU A CA 1
ATOM 957 C C . LEU A 1 120 ? -5.933 2.725 11.933 1.00 92.94 120 LEU A C 1
ATOM 959 O O . LEU A 1 120 ? -4.985 3.424 12.308 1.00 92.94 120 LEU A O 1
ATOM 963 N N . ALA A 1 121 ? -5.766 1.602 11.242 1.00 94.44 121 ALA A N 1
ATOM 964 C CA . ALA A 1 121 ? -4.484 1.128 10.742 1.00 94.44 121 ALA A CA 1
ATOM 965 C C . ALA A 1 121 ? -4.594 0.699 9.277 1.00 94.44 121 ALA A C 1
ATOM 967 O O . ALA A 1 121 ? -5.604 0.135 8.857 1.00 94.44 121 ALA A O 1
ATOM 968 N N . LEU A 1 122 ? -3.536 0.949 8.513 1.00 96.25 122 LEU A N 1
ATOM 969 C CA . LEU A 1 122 ? -3.367 0.463 7.152 1.00 96.25 122 LEU A CA 1
ATOM 970 C C . LEU A 1 122 ? -2.467 -0.774 7.181 1.00 96.25 122 LEU A C 1
ATOM 972 O O . LEU A 1 122 ? -1.364 -0.730 7.730 1.00 96.25 122 LEU A O 1
ATOM 976 N N . GLY A 1 123 ? -2.933 -1.864 6.585 1.00 96.56 123 GLY A N 1
ATOM 977 C CA . GLY A 1 123 ? -2.171 -3.094 6.396 1.00 96.56 123 GLY A CA 1
ATOM 978 C C . GLY A 1 123 ? -2.200 -3.540 4.941 1.00 96.56 123 GLY A C 1
ATOM 979 O O . GLY A 1 123 ? -3.109 -3.168 4.207 1.00 96.56 123 GLY A O 1
ATOM 980 N N . GLY A 1 124 ? -1.234 -4.346 4.512 1.00 96.44 124 GLY A N 1
ATOM 981 C CA . GLY A 1 124 ? -1.269 -4.923 3.171 1.00 96.44 124 GLY A CA 1
ATOM 982 C C . GLY A 1 124 ? 0.098 -5.274 2.614 1.00 96.44 124 GLY A C 1
ATOM 983 O O . GLY A 1 124 ? 1.066 -5.451 3.359 1.00 96.44 124 GLY A O 1
ATOM 984 N N . LYS A 1 125 ? 0.170 -5.380 1.290 1.00 96.19 125 LYS A N 1
ATOM 985 C CA . LYS A 1 125 ? 1.393 -5.697 0.557 1.00 96.19 125 LYS A CA 1
ATOM 986 C C . LYS A 1 125 ? 1.385 -5.077 -0.835 1.00 96.19 125 LYS A C 1
ATOM 988 O O . LYS A 1 125 ? 0.352 -5.057 -1.500 1.00 96.19 125 LYS A O 1
ATOM 993 N N . ILE A 1 126 ? 2.553 -4.636 -1.286 1.00 96.94 126 ILE A N 1
ATOM 994 C CA . ILE A 1 126 ? 2.773 -4.134 -2.645 1.00 96.94 126 ILE A CA 1
ATOM 995 C C . ILE A 1 126 ? 3.993 -4.832 -3.243 1.00 96.94 126 ILE A C 1
ATOM 997 O O . ILE A 1 126 ? 5.038 -4.926 -2.598 1.00 96.94 126 ILE A O 1
ATOM 1001 N N . TYR A 1 127 ? 3.857 -5.321 -4.472 1.00 97.00 127 TYR A N 1
ATOM 1002 C CA . TYR A 1 127 ? 4.935 -5.933 -5.241 1.00 97.00 127 TYR A CA 1
ATOM 1003 C C . TYR A 1 127 ? 5.602 -4.880 -6.116 1.00 97.00 127 TYR A C 1
ATOM 1005 O O . TYR A 1 127 ? 4.936 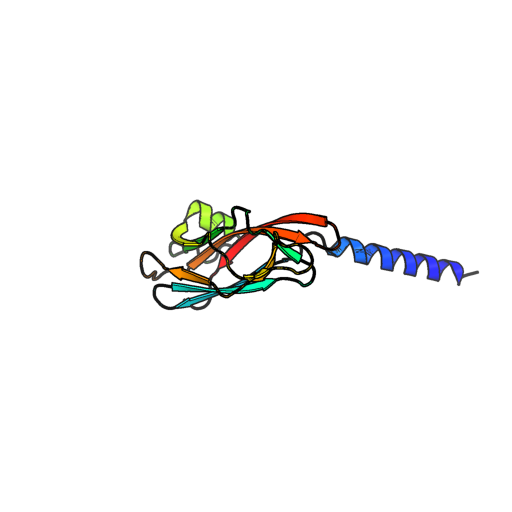-4.158 -6.865 1.00 97.00 127 TYR A O 1
ATOM 1013 N N . TYR A 1 128 ? 6.924 -4.801 -6.031 1.00 96.19 128 TYR A N 1
ATOM 1014 C CA . TYR A 1 128 ? 7.706 -3.804 -6.745 1.00 96.19 128 TYR A CA 1
ATOM 1015 C C . TYR A 1 128 ? 8.993 -4.408 -7.304 1.00 96.19 128 TYR A C 1
ATOM 1017 O O . TYR A 1 128 ? 9.491 -5.412 -6.792 1.00 96.19 128 TYR A O 1
ATOM 1025 N N . CYS A 1 129 ? 9.559 -3.766 -8.325 1.00 95.50 129 CYS A N 1
ATOM 1026 C CA . CYS A 1 129 ? 10.861 -4.128 -8.873 1.00 95.50 129 CYS A CA 1
ATOM 1027 C C . CYS A 1 129 ? 11.752 -2.901 -9.087 1.00 95.50 129 CYS A C 1
ATOM 1029 O O . CYS A 1 129 ? 11.271 -1.844 -9.493 1.00 95.50 129 CYS A O 1
ATOM 1031 N N . SER A 1 130 ? 13.054 -3.055 -8.841 1.00 94.88 130 SER A N 1
ATOM 1032 C CA . SER A 1 130 ? 14.094 -2.131 -9.308 1.00 94.88 130 SER A CA 1
ATOM 1033 C C . SER A 1 130 ? 14.312 -2.360 -10.799 1.00 94.88 130 SER A C 1
ATOM 1035 O O . SER A 1 130 ? 14.622 -3.473 -11.233 1.00 94.88 130 SER A O 1
ATOM 1037 N N . PHE A 1 131 ? 14.186 -1.308 -11.606 1.00 94.06 131 PHE A N 1
ATOM 1038 C CA . PHE A 1 131 ? 14.464 -1.407 -13.038 1.00 94.06 131 PHE A CA 1
ATOM 1039 C C . PHE A 1 131 ? 15.956 -1.537 -13.341 1.00 94.06 131 PHE A C 1
ATOM 1041 O O . PHE A 1 131 ? 16.301 -2.119 -14.373 1.00 94.06 131 PHE A O 1
ATOM 1048 N N . ALA A 1 132 ? 16.807 -0.968 -12.479 1.00 92.88 132 ALA A N 1
ATOM 1049 C CA . ALA A 1 132 ? 18.258 -0.984 -12.629 1.00 92.88 132 ALA A CA 1
ATOM 1050 C C . ALA A 1 132 ? 18.825 -2.362 -12.272 1.00 92.88 132 ALA A C 1
ATOM 1052 O O . ALA A 1 132 ? 19.523 -2.963 -13.083 1.00 92.88 132 ALA A O 1
ATOM 1053 N N . ASP A 1 133 ? 18.439 -2.889 -11.111 1.00 90.75 133 ASP A N 1
ATOM 1054 C CA . ASP A 1 133 ? 19.015 -4.123 -10.562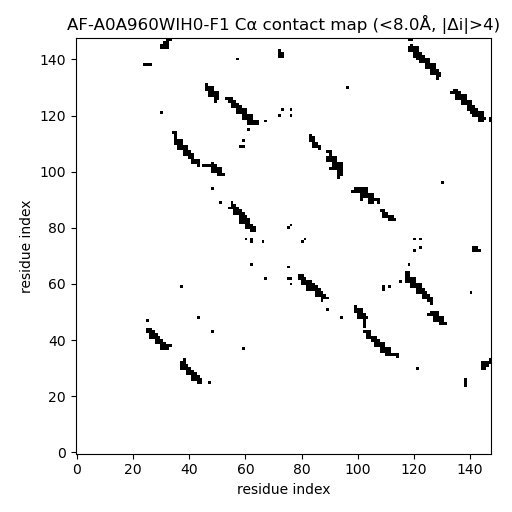 1.00 90.75 133 ASP A CA 1
ATOM 1055 C C . ASP A 1 133 ? 18.260 -5.381 -11.004 1.00 90.75 133 ASP A C 1
ATOM 1057 O O . ASP A 1 133 ? 18.662 -6.493 -10.673 1.00 90.75 133 ASP A O 1
ATOM 1061 N N . LYS A 1 134 ? 17.133 -5.215 -11.715 1.00 90.31 134 LYS A N 1
ATOM 1062 C CA . LYS A 1 134 ? 16.219 -6.304 -12.114 1.00 90.31 134 LYS A CA 1
ATOM 1063 C C . LYS A 1 134 ? 15.788 -7.180 -10.932 1.00 90.31 134 LYS A C 1
ATOM 1065 O O . LYS A 1 134 ? 15.511 -8.366 -11.082 1.00 90.31 134 LYS A O 1
ATOM 1070 N N . PHE A 1 135 ? 15.714 -6.572 -9.754 1.00 90.50 135 PHE A N 1
ATOM 1071 C CA . PHE A 1 135 ? 15.338 -7.218 -8.508 1.00 90.50 135 PHE A CA 1
ATOM 1072 C C . PHE A 1 135 ? 13.880 -6.914 -8.177 1.00 90.50 135 PHE A C 1
ATOM 1074 O O . PHE A 1 135 ? 13.476 -5.753 -8.220 1.00 90.50 135 PHE A O 1
ATOM 1081 N N . CYS A 1 136 ? 13.115 -7.938 -7.804 1.00 92.38 136 CYS A N 1
ATOM 1082 C CA . CYS A 1 136 ? 11.713 -7.824 -7.418 1.00 92.38 136 CYS A CA 1
ATOM 1083 C C . CYS A 1 136 ? 11.509 -8.275 -5.974 1.00 92.38 136 CYS A C 1
ATOM 1085 O O . CYS A 1 136 ? 12.097 -9.262 -5.533 1.00 92.38 136 CYS A O 1
ATOM 1087 N N . SER A 1 137 ? 10.658 -7.563 -5.242 1.00 94.56 137 SER A N 1
ATOM 1088 C CA . SER A 1 137 ? 10.364 -7.851 -3.841 1.00 94.56 137 SER A CA 1
ATOM 1089 C C . SER A 1 137 ? 8.936 -7.450 -3.479 1.00 94.56 137 SER A C 1
ATOM 1091 O O . SER A 1 137 ? 8.190 -6.882 -4.280 1.00 94.56 137 SER A O 1
ATOM 1093 N N . VAL A 1 138 ? 8.550 -7.775 -2.249 1.00 95.25 138 VAL A N 1
ATOM 1094 C CA . VAL A 1 138 ? 7.275 -7.397 -1.653 1.00 95.25 138 VAL A CA 1
ATOM 1095 C C . VAL A 1 138 ? 7.518 -6.482 -0.460 1.00 95.25 138 VAL A C 1
ATOM 1097 O O . VAL A 1 138 ? 8.244 -6.825 0.472 1.00 95.25 138 VAL A O 1
ATOM 1100 N N . GLN A 1 139 ? 6.873 -5.320 -0.463 1.00 94.56 139 GLN A N 1
ATOM 1101 C CA . GLN A 1 139 ? 6.827 -4.444 0.697 1.00 94.56 139 GLN A CA 1
ATOM 1102 C C . GLN A 1 139 ? 5.581 -4.780 1.509 1.00 94.56 139 GLN A C 1
ATOM 1104 O O . GLN A 1 139 ? 4.459 -4.631 1.027 1.00 94.56 139 GLN A O 1
ATOM 1109 N N . SER A 1 140 ? 5.770 -5.239 2.746 1.00 94.31 140 SER A N 1
ATOM 1110 C CA . SER A 1 140 ? 4.666 -5.367 3.701 1.00 94.31 140 SER A CA 1
ATOM 1111 C C . SER A 1 140 ? 4.328 -3.994 4.272 1.00 94.31 140 SER A C 1
ATOM 1113 O O . SER A 1 140 ? 5.214 -3.295 4.755 1.00 94.31 140 SER A O 1
ATOM 1115 N N . ILE A 1 141 ? 3.051 -3.627 4.248 1.00 94.62 141 ILE A N 1
ATOM 1116 C CA . ILE A 1 141 ? 2.548 -2.363 4.783 1.00 94.62 141 ILE A CA 1
ATOM 1117 C C . ILE A 1 141 ? 1.905 -2.633 6.139 1.00 94.62 141 ILE A C 1
ATOM 1119 O O . ILE A 1 141 ? 1.058 -3.518 6.270 1.00 94.62 141 ILE A O 1
ATOM 1123 N N . SER A 1 142 ? 2.310 -1.874 7.154 1.00 93.75 142 SER A N 1
ATOM 1124 C CA . SER A 1 142 ? 1.665 -1.867 8.468 1.00 93.75 142 SER A CA 1
ATOM 1125 C C . SER A 1 142 ? 1.933 -0.540 9.170 1.00 93.75 142 SER A C 1
ATOM 1127 O O . SER A 1 142 ? 3.016 -0.342 9.719 1.00 93.75 142 SER A O 1
ATOM 1129 N N . GLN A 1 143 ? 0.957 0.362 9.168 1.00 92.31 143 GLN A N 1
ATOM 1130 C CA . GLN A 1 143 ? 1.102 1.691 9.763 1.00 92.31 143 GLN A CA 1
ATOM 1131 C C . GLN A 1 143 ? -0.202 2.185 10.383 1.00 92.31 143 GLN A C 1
ATOM 1133 O O . GLN A 1 143 ? -1.289 1.744 10.008 1.00 92.31 143 GLN A O 1
ATOM 1138 N N . LEU A 1 144 ? -0.096 3.088 11.355 1.00 91.31 144 LEU A N 1
ATOM 1139 C CA . LEU A 1 144 ? -1.258 3.795 11.887 1.00 91.31 144 LEU A CA 1
ATOM 1140 C C . LEU A 1 144 ? -1.704 4.870 10.898 1.00 91.31 144 LEU A C 1
ATOM 1142 O O . LEU A 1 144 ? -0.879 5.460 10.207 1.00 91.31 144 LEU A O 1
ATOM 1146 N N . ILE A 1 145 ? -3.007 5.128 10.858 1.00 91.19 145 ILE A N 1
ATOM 1147 C CA . ILE A 1 145 ? -3.562 6.271 10.137 1.00 91.19 145 ILE A CA 1
ATOM 1148 C C . ILE A 1 145 ? -3.731 7.390 11.162 1.00 91.19 145 ILE A C 1
ATOM 1150 O O . ILE A 1 145 ? -4.586 7.304 12.045 1.00 91.19 145 ILE A O 1
ATOM 1154 N N . THR A 1 146 ? -2.853 8.384 11.097 1.00 71.75 146 THR A N 1
ATOM 1155 C CA . THR A 1 146 ? -2.950 9.620 11.880 1.00 71.75 146 THR A CA 1
ATOM 1156 C C . THR A 1 146 ? -3.936 10.566 11.187 1.00 71.75 146 THR A C 1
ATOM 1158 O O . THR A 1 146 ? -4.033 10.525 9.966 1.00 71.75 146 THR A O 1
ATOM 1161 N N . ASP A 1 147 ? -4.677 11.372 11.951 1.00 62.75 147 ASP A N 1
ATOM 1162 C CA . ASP A 1 147 ? -5.778 12.262 11.508 1.00 62.75 147 ASP A CA 1
ATOM 1163 C C . ASP A 1 147 ? -7.181 11.622 11.462 1.00 62.75 147 ASP A C 1
ATOM 1165 O O . ASP A 1 147 ? -7.983 11.913 10.571 1.00 62.75 147 ASP A O 1
ATOM 1169 N N . TYR A 1 148 ? -7.482 10.755 12.436 1.00 51.91 148 TYR A N 1
ATOM 1170 C CA . TYR A 1 148 ? -8.851 10.322 12.745 1.00 51.91 148 TYR A CA 1
ATOM 1171 C C . TYR A 1 148 ? -9.480 11.191 13.841 1.00 51.91 148 TYR A C 1
ATOM 1173 O O . TYR A 1 148 ? -8.806 11.377 14.880 1.00 51.91 148 TYR A O 1
#